Protein AF-A0A521L541-F1 (afdb_monomer_lite)

Foldseek 3Di:
DAWLADDDDDDAAAPPDQDDAQFKFWFADPNAIGIDGHHDGDDDDDDDPPDDDGHHTPGTDDPVLVVLSVVFNVVQVVVVVVVVVVCVVVVHPDDDDGGTDGSDDDD

Sequence (107 aa):
MKIRNRGEVKKMGAGDAGLQVGDRVMLEIDRDLTYGVVCREPYSLPFIPPMRIMTSILRPATEAETTVIARNERIASDGIAYCRERAEALGLPLKMVEVYSSFRRRE

pLDDT: mean 88.36, std 7.75, range [44.5, 96.12]

Secondary structure (DSSP, 8-state):
-EETTEEEE---B-TT----TT-EEEEEETTEEEEEE--S--------SS-PPPPBP-EEPPHHHHHHHHHHHHHHHHHHHHHHHHHHHTT-----------SSPP-

Radius of gyration: 16.66 Å; chains: 1; bounding box: 33×28×54 Å

Structure (mmCIF, N/CA/C/O backbone):
data_AF-A0A521L541-F1
#
_entry.id   AF-A0A521L541-F1
#
loop_
_atom_site.group_PDB
_atom_site.id
_atom_site.type_symbol
_atom_site.label_atom_id
_atom_site.label_alt_id
_atom_site.label_comp_id
_atom_site.label_asym_id
_atom_site.label_entity_id
_atom_site.label_seq_id
_atom_site.pdbx_PDB_ins_code
_atom_site.Cartn_x
_atom_site.Cartn_y
_atom_site.Cartn_z
_atom_site.occupancy
_atom_site.B_iso_or_equiv
_atom_site.auth_seq_id
_atom_site.auth_comp_id
_atom_site.auth_asym_id
_atom_site.auth_atom_id
_atom_site.pdbx_PDB_model_num
ATOM 1 N N . MET A 1 1 ? -4.942 -3.581 -9.521 1.00 89.38 1 MET A N 1
ATOM 2 C CA . MET A 1 1 ? -4.027 -3.607 -8.358 1.00 89.38 1 MET A CA 1
ATOM 3 C C . MET A 1 1 ? -4.686 -2.958 -7.150 1.00 89.38 1 MET A C 1
ATOM 5 O O . MET A 1 1 ? -5.667 -2.244 -7.332 1.00 89.38 1 MET A O 1
ATOM 9 N N . LYS A 1 2 ? -4.166 -3.185 -5.944 1.00 92.00 2 LYS A N 1
ATOM 10 C CA . LYS A 1 2 ? -4.604 -2.486 -4.725 1.00 92.00 2 LYS A CA 1
ATOM 11 C C . LYS A 1 2 ? -3.616 -1.389 -4.373 1.00 92.00 2 LYS A C 1
ATOM 13 O O . LYS A 1 2 ? -2.417 -1.642 -4.319 1.00 92.00 2 LYS A O 1
ATOM 18 N N . ILE A 1 3 ? -4.116 -0.192 -4.103 1.00 91.00 3 ILE A N 1
ATOM 19 C CA . ILE A 1 3 ? -3.288 0.916 -3.618 1.00 91.00 3 ILE A CA 1
ATOM 20 C C . ILE A 1 3 ? -2.950 0.627 -2.156 1.00 91.00 3 ILE A C 1
ATOM 22 O O . ILE A 1 3 ? -3.842 0.300 -1.379 1.00 91.00 3 ILE A O 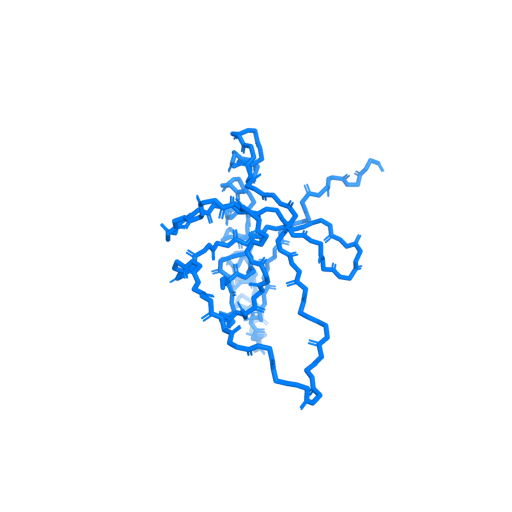1
ATOM 26 N N . ARG A 1 4 ? -1.668 0.694 -1.785 1.00 90.06 4 ARG A N 1
ATOM 27 C CA . ARG A 1 4 ? -1.178 0.412 -0.422 1.00 90.06 4 ARG A CA 1
ATOM 28 C C . ARG A 1 4 ? -1.617 -0.951 0.134 1.00 90.06 4 ARG A C 1
ATOM 30 O O . ARG A 1 4 ? -1.846 -1.087 1.331 1.00 90.06 4 ARG A O 1
ATOM 37 N N . ASN A 1 5 ? -1.825 -1.929 -0.755 1.00 89.00 5 ASN A N 1
ATOM 38 C CA . ASN A 1 5 ? -2.416 -3.238 -0.449 1.00 89.00 5 ASN A CA 1
ATOM 39 C C . ASN A 1 5 ? -3.774 -3.176 0.292 1.00 89.00 5 ASN A C 1
ATOM 41 O O . ASN A 1 5 ? -4.166 -4.100 1.005 1.00 89.00 5 ASN A O 1
ATOM 45 N N . ARG A 1 6 ? -4.511 -2.074 0.135 1.00 85.00 6 ARG A N 1
ATOM 46 C CA . ARG A 1 6 ? -5.769 -1.794 0.829 1.00 85.00 6 ARG A CA 1
ATOM 47 C C . ARG A 1 6 ? -6.863 -1.390 -0.143 1.00 85.00 6 ARG A C 1
ATOM 49 O O . ARG A 1 6 ? -6.618 -1.123 -1.320 1.00 85.00 6 ARG A O 1
ATOM 56 N N . GLY A 1 7 ? -8.084 -1.375 0.381 1.00 85.00 7 GLY A N 1
ATOM 57 C CA . GLY A 1 7 ? -9.272 -0.989 -0.363 1.00 85.00 7 GLY A CA 1
ATOM 58 C C . GLY A 1 7 ? -9.557 -1.895 -1.560 1.00 85.00 7 GLY A C 1
ATOM 59 O O . GLY A 1 7 ? -9.200 -3.079 -1.596 1.00 85.00 7 GLY A O 1
ATOM 60 N N . GLU A 1 8 ? -10.244 -1.314 -2.534 1.00 88.00 8 GLU A N 1
ATOM 61 C CA . GLU A 1 8 ? -10.701 -2.004 -3.732 1.00 88.00 8 GLU A CA 1
ATOM 62 C C . GLU A 1 8 ? -9.602 -2.138 -4.788 1.00 88.00 8 GLU A C 1
ATOM 64 O O . GLU A 1 8 ? -8.680 -1.324 -4.901 1.00 88.00 8 GLU A O 1
ATOM 69 N N . VAL A 1 9 ? -9.722 -3.181 -5.610 1.00 90.56 9 VAL A N 1
ATOM 70 C CA . VAL A 1 9 ? -8.825 -3.387 -6.745 1.00 90.56 9 VAL A CA 1
ATOM 71 C C . VAL A 1 9 ? -9.167 -2.370 -7.833 1.00 90.56 9 VAL A C 1
ATOM 73 O O . VAL A 1 9 ? -10.230 -2.442 -8.444 1.00 90.56 9 VAL A O 1
ATOM 76 N N . LYS A 1 10 ? -8.236 -1.463 -8.132 1.00 89.06 10 LYS A N 1
ATOM 77 C CA . LYS A 1 10 ? -8.369 -0.492 -9.223 1.00 89.06 10 LYS A CA 1
ATOM 78 C C . LYS A 1 10 ? -7.705 -0.994 -10.503 1.00 89.06 10 LYS A C 1
ATOM 80 O O . LYS A 1 10 ? -6.641 -1.626 -10.461 1.00 89.06 10 LYS A O 1
ATOM 85 N N . LYS A 1 11 ? -8.337 -0.711 -11.645 1.00 89.38 11 LYS A N 1
ATOM 86 C CA . LYS A 1 11 ? -7.740 -0.901 -12.974 1.00 89.38 11 LYS A CA 1
ATOM 87 C C . LYS A 1 11 ? -6.814 0.273 -13.262 1.00 89.38 11 LYS A C 1
ATOM 89 O O . LYS A 1 11 ? -7.213 1.418 -13.075 1.00 89.38 11 LYS A O 1
ATOM 94 N N . MET A 1 12 ? -5.594 -0.031 -13.677 1.00 88.69 12 MET A N 1
ATOM 95 C CA . MET A 1 12 ? -4.590 0.955 -14.055 1.00 88.69 12 MET A CA 1
ATOM 96 C C . MET A 1 12 ? -3.768 0.417 -15.217 1.00 88.69 12 MET A C 1
ATOM 98 O O . MET A 1 12 ? -3.658 -0.800 -15.380 1.00 88.69 12 MET A O 1
ATOM 102 N N . GLY A 1 13 ? -3.214 1.326 -16.014 1.00 89.25 13 GLY A N 1
ATOM 103 C CA . GLY A 1 13 ? -2.339 0.976 -17.125 1.00 89.25 13 GLY A CA 1
ATOM 104 C C . GLY A 1 13 ? -1.062 0.328 -16.612 1.00 89.25 13 GLY A C 1
ATOM 105 O O . GLY A 1 13 ? -0.400 0.886 -15.739 1.00 89.25 13 GLY A O 1
ATOM 106 N N . ALA A 1 14 ? -0.726 -0.846 -17.146 1.00 87.12 14 ALA A N 1
ATOM 107 C CA . ALA A 1 14 ? 0.505 -1.552 -16.796 1.00 87.12 14 ALA A CA 1
ATOM 108 C C . ALA A 1 14 ? 1.765 -0.915 -17.413 1.00 87.12 14 ALA A C 1
ATOM 110 O O . ALA A 1 14 ? 2.872 -1.214 -16.974 1.00 87.12 14 ALA A O 1
ATOM 111 N N . GLY A 1 15 ? 1.596 -0.025 -18.401 1.00 82.00 15 GLY A N 1
ATOM 112 C CA . GLY A 1 15 ? 2.702 0.446 -19.235 1.00 82.00 15 GLY A CA 1
ATOM 113 C C . GLY A 1 15 ? 3.353 -0.728 -19.969 1.00 82.00 15 GLY A C 1
ATOM 114 O O . GLY A 1 15 ? 2.680 -1.712 -20.273 1.00 82.00 15 GLY A O 1
ATOM 115 N N . ASP A 1 16 ? 4.663 -0.640 -20.177 1.00 75.62 16 ASP A N 1
ATOM 116 C CA . ASP A 1 16 ? 5.464 -1.690 -20.823 1.00 75.62 16 ASP A CA 1
ATOM 117 C C . ASP A 1 16 ? 6.110 -2.659 -19.813 1.00 75.62 16 ASP A C 1
ATOM 119 O O . ASP A 1 16 ? 6.986 -3.452 -20.156 1.00 75.62 16 ASP A O 1
ATOM 123 N N . ALA A 1 17 ? 5.718 -2.590 -18.536 1.00 74.62 17 ALA A N 1
ATOM 124 C CA . ALA A 1 17 ? 6.311 -3.408 -17.489 1.00 74.62 17 ALA A CA 1
ATOM 125 C C . ALA A 1 17 ? 5.725 -4.830 -17.488 1.00 74.62 17 ALA A C 1
ATOM 127 O O . ALA A 1 17 ? 4.509 -5.023 -17.400 1.00 74.62 17 ALA A O 1
ATOM 128 N N . GLY A 1 18 ? 6.602 -5.838 -17.513 1.00 83.31 18 GLY A N 1
ATOM 129 C CA . GLY A 1 18 ? 6.245 -7.235 -17.265 1.00 83.31 18 GLY A CA 1
ATOM 130 C C . GLY A 1 18 ? 5.933 -7.457 -15.787 1.00 83.31 18 GLY A C 1
ATOM 131 O O . GLY A 1 18 ? 6.806 -7.866 -15.032 1.00 83.31 18 GLY A O 1
ATOM 132 N N . LEU A 1 19 ? 4.710 -7.123 -15.373 1.00 89.94 19 LEU A N 1
ATOM 133 C CA . LEU A 1 19 ? 4.274 -7.197 -13.977 1.00 89.94 19 LEU A CA 1
ATOM 134 C C . LEU A 1 19 ? 3.661 -8.558 -13.646 1.00 89.94 19 LEU A C 1
ATOM 136 O O . LEU A 1 19 ? 2.811 -9.061 -14.383 1.00 89.94 19 LEU A O 1
ATOM 140 N N . GLN A 1 20 ? 4.010 -9.092 -12.482 1.00 92.56 20 GLN A N 1
ATOM 141 C CA . GLN A 1 20 ? 3.449 -10.317 -11.922 1.00 92.56 20 GLN A CA 1
ATOM 142 C C . GLN A 1 20 ? 2.576 -10.027 -10.698 1.00 92.56 20 GLN A C 1
ATOM 144 O O . GLN A 1 20 ? 2.653 -8.974 -10.060 1.00 92.56 20 GLN A O 1
ATOM 149 N N . VAL A 1 21 ? 1.693 -10.968 -10.360 1.00 93.56 21 VAL A N 1
ATOM 150 C CA . VAL A 1 21 ? 0.878 -10.865 -9.143 1.00 93.56 21 VAL A CA 1
ATOM 151 C C . VAL A 1 21 ? 1.787 -10.842 -7.914 1.00 93.56 21 VAL A C 1
ATOM 153 O O . VAL A 1 21 ? 2.636 -11.707 -7.746 1.00 93.56 21 VAL A O 1
ATOM 156 N N . GLY A 1 22 ? 1.568 -9.869 -7.030 1.00 92.62 22 GLY A N 1
ATOM 157 C CA . GLY A 1 22 ? 2.386 -9.643 -5.838 1.00 92.62 22 GLY A CA 1
ATOM 158 C C . GLY A 1 22 ? 3.446 -8.554 -6.004 1.00 92.62 22 GLY A C 1
ATOM 159 O O . GLY A 1 22 ? 3.929 -8.045 -4.990 1.00 92.62 22 GLY A O 1
ATOM 160 N N . ASP A 1 23 ? 3.741 -8.129 -7.236 1.00 93.44 23 ASP A N 1
ATOM 161 C CA . ASP A 1 23 ? 4.713 -7.065 -7.475 1.00 93.44 23 ASP A CA 1
ATOM 162 C C . ASP A 1 23 ? 4.288 -5.756 -6.814 1.00 93.44 23 ASP A C 1
ATOM 164 O O . ASP A 1 23 ? 3.121 -5.340 -6.852 1.00 93.44 23 ASP A O 1
ATOM 168 N N . ARG A 1 24 ? 5.276 -5.089 -6.217 1.00 94.56 24 ARG A N 1
ATOM 169 C CA . ARG A 1 24 ? 5.135 -3.746 -5.662 1.00 94.56 24 ARG A CA 1
ATOM 170 C C . ARG A 1 24 ? 5.513 -2.735 -6.729 1.00 94.56 24 ARG A C 1
ATOM 172 O O . ARG A 1 24 ? 6.581 -2.814 -7.330 1.00 94.56 24 ARG A O 1
ATOM 179 N N . VAL A 1 25 ? 4.635 -1.768 -6.948 1.00 94.75 25 VAL A N 1
ATOM 180 C CA . VAL A 1 25 ? 4.792 -0.752 -7.991 1.00 94.75 25 VAL A CA 1
ATOM 181 C C . VAL A 1 25 ? 4.602 0.643 -7.421 1.00 94.75 25 VAL A C 1
ATOM 183 O O . VAL A 1 25 ? 3.827 0.834 -6.484 1.00 94.75 25 VAL A O 1
ATOM 186 N N . MET A 1 26 ? 5.287 1.621 -8.003 1.00 94.12 26 MET A N 1
ATOM 187 C CA . MET A 1 26 ? 5.169 3.028 -7.638 1.00 94.12 26 MET A CA 1
ATOM 188 C C . MET A 1 26 ? 4.086 3.709 -8.469 1.00 94.12 26 MET A C 1
ATOM 190 O O . MET A 1 26 ? 3.994 3.504 -9.681 1.00 94.12 26 MET A O 1
ATOM 194 N N . LEU A 1 27 ? 3.273 4.525 -7.803 1.00 92.50 27 LEU A N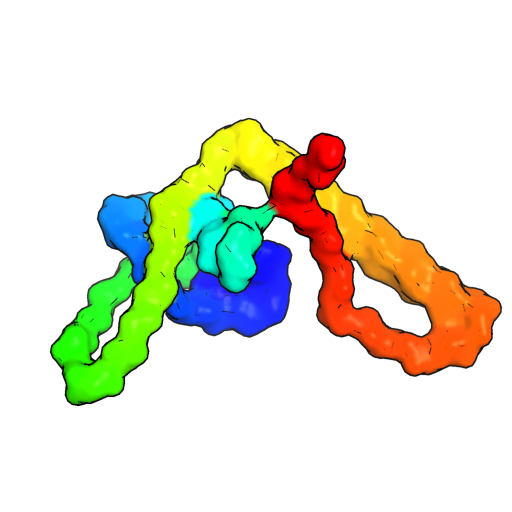 1
ATOM 195 C CA . LEU A 1 27 ? 2.103 5.207 -8.351 1.00 92.50 27 LEU A CA 1
ATOM 196 C C . LEU A 1 27 ? 2.116 6.676 -7.937 1.00 92.50 27 LEU A C 1
ATOM 198 O O . LEU A 1 27 ? 2.581 7.001 -6.847 1.00 92.50 27 LEU A O 1
ATOM 202 N N . GLU A 1 28 ? 1.517 7.538 -8.749 1.00 90.50 28 GLU A N 1
ATOM 203 C CA . GLU A 1 28 ? 1.163 8.895 -8.339 1.00 90.50 28 GLU A CA 1
ATOM 204 C C . GLU A 1 28 ? -0.357 9.002 -8.231 1.00 90.50 28 GLU A C 1
ATOM 206 O O . GLU A 1 28 ? -1.086 8.663 -9.165 1.00 90.50 28 GLU A O 1
ATOM 211 N N . ILE A 1 29 ? -0.837 9.436 -7.070 1.00 85.88 29 ILE A N 1
ATOM 212 C CA . ILE A 1 29 ? -2.257 9.682 -6.812 1.00 85.88 29 ILE A CA 1
ATOM 213 C C . ILE A 1 29 ? -2.358 11.067 -6.205 1.00 85.88 29 ILE A C 1
ATOM 215 O O . ILE A 1 29 ? -1.680 11.341 -5.224 1.00 85.88 29 ILE A O 1
ATOM 219 N N . ASP A 1 30 ? -3.175 11.936 -6.796 1.00 85.31 30 ASP A N 1
ATOM 220 C CA . ASP A 1 30 ? -3.379 13.309 -6.318 1.00 85.31 30 ASP A CA 1
ATOM 221 C C . ASP A 1 30 ? -2.063 14.091 -6.109 1.00 85.31 30 ASP A C 1
ATOM 223 O O . ASP A 1 30 ? -1.958 14.923 -5.214 1.00 85.31 30 ASP A O 1
ATOM 227 N N . ARG A 1 31 ? -1.063 13.842 -6.974 1.00 84.94 31 ARG A N 1
ATOM 228 C CA . ARG A 1 31 ? 0.313 14.389 -6.916 1.00 84.94 31 ARG A CA 1
ATOM 229 C C . ARG A 1 31 ? 1.170 13.882 -5.749 1.00 84.94 31 ARG A C 1
ATOM 231 O O . ARG A 1 31 ? 2.275 14.380 -5.543 1.00 84.94 31 ARG A O 1
ATOM 238 N N . ASP A 1 32 ? 0.702 12.870 -5.026 1.00 86.75 32 ASP A N 1
ATOM 239 C CA . ASP A 1 32 ? 1.464 12.173 -3.998 1.00 86.75 32 ASP A CA 1
ATOM 240 C C . ASP A 1 32 ? 2.002 10.836 -4.512 1.00 86.75 32 ASP A C 1
ATOM 242 O O . ASP A 1 32 ? 1.273 9.976 -5.021 1.00 86.75 32 ASP A O 1
ATOM 246 N N . LEU A 1 33 ? 3.305 10.632 -4.308 1.00 90.31 33 LEU A N 1
ATOM 247 C CA . LEU A 1 33 ? 3.952 9.355 -4.576 1.00 90.31 33 LEU A CA 1
ATOM 248 C C . LEU A 1 33 ? 3.468 8.316 -3.559 1.00 90.31 33 LEU A C 1
ATOM 250 O O . LEU A 1 33 ? 3.576 8.489 -2.342 1.00 90.31 33 LEU A O 1
ATOM 254 N N . THR A 1 34 ? 2.961 7.201 -4.062 1.00 92.00 34 THR A N 1
ATOM 255 C CA . THR A 1 34 ? 2.503 6.075 -3.257 1.00 92.00 34 THR A CA 1
ATOM 256 C C . THR A 1 34 ? 2.858 4.755 -3.933 1.00 92.00 34 THR A C 1
ATOM 258 O O . THR A 1 34 ? 3.526 4.733 -4.964 1.00 92.00 34 THR A O 1
ATOM 261 N N . TYR A 1 35 ? 2.446 3.640 -3.336 1.00 93.69 35 TYR A N 1
ATOM 262 C CA . TYR A 1 35 ? 2.695 2.315 -3.887 1.00 93.69 35 TYR A CA 1
ATOM 263 C C . TYR A 1 35 ? 1.395 1.541 -4.089 1.00 93.69 35 TYR A C 1
ATOM 265 O O . TYR A 1 35 ? 0.373 1.798 -3.442 1.00 93.69 35 TYR A O 1
ATOM 273 N N . GLY A 1 36 ? 1.446 0.568 -4.988 1.00 93.62 36 GLY A N 1
ATOM 274 C CA . GLY A 1 36 ? 0.404 -0.418 -5.213 1.00 93.62 36 GLY A CA 1
ATOM 275 C C . GLY A 1 36 ? 0.963 -1.834 -5.212 1.00 93.62 36 GLY A C 1
ATOM 276 O O . GLY A 1 36 ? 2.164 -2.043 -5.364 1.00 93.62 36 GLY A O 1
ATOM 277 N N . VAL A 1 37 ? 0.065 -2.801 -5.044 1.00 95.00 37 VAL A N 1
ATOM 278 C CA . VAL A 1 37 ? 0.358 -4.232 -5.153 1.00 95.00 37 VAL A CA 1
ATOM 279 C C . VAL A 1 37 ? -0.454 -4.818 -6.295 1.00 95.00 37 VAL A C 1
ATOM 281 O O . VAL A 1 37 ? -1.688 -4.701 -6.327 1.00 95.00 37 VAL A O 1
ATOM 284 N N . VAL A 1 38 ? 0.232 -5.438 -7.248 1.00 94.62 38 VAL A N 1
ATOM 285 C CA . VAL A 1 38 ? -0.383 -6.067 -8.416 1.00 94.62 38 VAL A CA 1
ATOM 286 C C . VAL A 1 38 ? -1.218 -7.266 -7.962 1.00 94.62 38 VAL A C 1
ATOM 288 O O . VAL A 1 38 ? -0.725 -8.184 -7.320 1.00 94.62 38 VAL A O 1
ATOM 291 N N . CYS A 1 39 ? -2.518 -7.251 -8.271 1.00 93.31 39 CYS A N 1
ATOM 292 C CA . CYS A 1 39 ? -3.455 -8.319 -7.875 1.00 93.31 39 CYS A CA 1
ATOM 293 C C . CYS A 1 39 ? -3.863 -9.226 -9.040 1.00 93.31 39 CYS A C 1
ATOM 295 O O . CYS A 1 39 ? -4.556 -10.215 -8.830 1.00 93.31 39 CYS A O 1
ATOM 297 N N . ARG A 1 40 ? -3.527 -8.825 -10.267 1.00 89.94 40 ARG A N 1
ATOM 298 C CA . ARG A 1 40 ? -3.781 -9.546 -11.513 1.00 89.94 40 ARG A CA 1
ATOM 299 C C . ARG A 1 40 ? -2.708 -9.160 -12.513 1.00 89.94 40 ARG A C 1
ATOM 301 O O . ARG A 1 40 ? -2.294 -8.001 -12.514 1.00 89.94 40 ARG A O 1
ATOM 308 N N . GLU A 1 41 ? -2.327 -10.113 -13.347 1.00 89.00 41 GLU A N 1
ATOM 309 C CA . GLU A 1 41 ? -1.392 -9.888 -14.444 1.00 89.00 41 GLU A CA 1
ATOM 310 C C . GLU A 1 41 ? -1.958 -8.877 -15.457 1.00 89.00 41 GLU A C 1
ATOM 312 O O . GLU A 1 41 ? -3.187 -8.773 -15.602 1.00 89.00 41 GLU A O 1
ATOM 317 N N . PRO A 1 42 ? -1.091 -8.107 -16.139 1.00 88.94 42 PRO A N 1
ATOM 318 C CA . PRO A 1 42 ? -1.492 -7.242 -17.238 1.00 88.94 42 PRO A CA 1
ATOM 319 C C . PRO A 1 42 ? -2.223 -8.023 -18.333 1.00 88.94 42 PRO A C 1
ATOM 321 O O . PRO A 1 42 ? -1.800 -9.099 -18.741 1.00 88.94 42 PRO A O 1
ATOM 324 N N . TYR A 1 43 ? -3.316 -7.457 -18.837 1.00 87.56 43 TYR A N 1
ATOM 325 C CA . TYR A 1 43 ? -4.055 -8.002 -19.970 1.00 87.56 43 TYR A CA 1
ATOM 326 C C . TYR A 1 43 ? -4.471 -6.870 -20.903 1.00 87.56 43 TYR A C 1
ATOM 328 O O . TYR A 1 43 ? -4.717 -5.743 -20.464 1.00 87.56 43 TYR A O 1
ATOM 336 N N . SER A 1 44 ? -4.542 -7.177 -22.196 1.00 85.62 44 SER A N 1
ATOM 337 C CA . SER A 1 44 ? -4.958 -6.209 -23.205 1.00 85.62 44 SER A CA 1
ATOM 338 C C . SER A 1 44 ? -6.474 -6.033 -23.189 1.00 85.62 44 SER A C 1
ATOM 340 O O . SER A 1 44 ? -7.231 -6.994 -23.029 1.00 85.62 44 SER A O 1
ATOM 342 N N . LEU A 1 45 ? -6.916 -4.792 -23.361 1.00 82.62 45 LEU A N 1
ATOM 343 C CA . LEU A 1 45 ? -8.318 -4.435 -23.522 1.00 82.62 45 LEU A CA 1
ATOM 344 C C . LEU A 1 45 ? -8.477 -3.659 -24.830 1.00 82.62 45 LEU A C 1
ATOM 346 O O . LEU A 1 45 ? -7.657 -2.779 -25.103 1.00 82.62 45 LEU A O 1
ATOM 350 N N . PRO A 1 46 ? -9.523 -3.939 -25.627 1.00 82.69 46 PRO A N 1
ATOM 351 C CA . PRO A 1 46 ? -9.795 -3.152 -26.816 1.00 82.69 46 PRO A CA 1
ATOM 352 C C . PRO A 1 46 ? -10.097 -1.706 -26.414 1.00 82.69 46 PRO A C 1
ATOM 354 O O . PRO A 1 46 ? -10.855 -1.442 -25.476 1.00 82.69 46 PRO A O 1
ATOM 357 N N . PHE A 1 47 ? -9.503 -0.762 -27.136 1.00 78.00 47 PHE A N 1
ATOM 358 C CA . PHE A 1 47 ? -9.798 0.650 -26.955 1.00 78.00 47 PHE A CA 1
ATOM 359 C C . PHE A 1 47 ? -11.147 0.973 -27.606 1.00 78.00 47 PHE A C 1
ATOM 361 O O . PHE A 1 47 ? -11.266 0.976 -28.829 1.00 78.00 47 PHE A O 1
ATOM 368 N N . ILE A 1 48 ? -12.165 1.227 -26.781 1.00 78.62 48 ILE A N 1
ATOM 369 C CA . ILE A 1 48 ? -13.518 1.580 -27.229 1.00 78.62 48 ILE A CA 1
ATOM 370 C C . ILE A 1 48 ? -13.879 2.958 -26.650 1.00 78.62 48 ILE A C 1
ATOM 372 O O . ILE A 1 48 ? -14.127 3.063 -25.445 1.00 78.62 48 ILE A O 1
ATOM 376 N N . PRO A 1 49 ? -13.880 4.031 -27.462 1.00 79.94 49 PRO A N 1
ATOM 377 C CA . PRO A 1 49 ? -14.327 5.356 -27.038 1.00 79.94 49 PRO A CA 1
ATOM 378 C C . PRO A 1 49 ? -15.833 5.406 -26.712 1.00 79.94 49 PRO A C 1
ATOM 380 O O . PRO A 1 49 ? -16.607 4.703 -27.362 1.00 79.94 49 PRO A O 1
ATOM 383 N N . PRO A 1 50 ? -16.275 6.279 -25.782 1.00 75.19 50 PRO A N 1
ATOM 384 C CA . PRO A 1 50 ? -15.474 7.218 -24.992 1.00 75.19 50 PRO A CA 1
ATOM 385 C C . PRO A 1 50 ? -14.951 6.579 -23.691 1.00 75.19 50 PRO A C 1
ATOM 387 O O . PRO A 1 50 ? -15.712 6.311 -22.764 1.00 75.19 50 PRO A O 1
ATOM 390 N N . MET A 1 51 ? -13.633 6.377 -23.588 1.00 69.50 51 MET A N 1
ATOM 391 C CA . MET A 1 51 ? -12.987 5.847 -22.382 1.00 69.50 51 MET A CA 1
ATOM 392 C C . MET A 1 51 ? -12.240 6.967 -21.653 1.00 69.50 51 MET A C 1
ATOM 394 O O . MET A 1 51 ? -11.455 7.696 -22.257 1.00 69.50 51 MET A O 1
ATOM 398 N N . ARG A 1 52 ? -12.478 7.112 -20.343 1.00 71.94 52 ARG A N 1
ATOM 399 C CA . ARG A 1 52 ? -11.717 8.040 -19.492 1.00 71.94 52 ARG A CA 1
ATOM 400 C C . ARG A 1 52 ? -10.243 7.626 -19.500 1.00 71.94 52 ARG A C 1
ATOM 402 O O . ARG A 1 52 ? -9.959 6.433 -19.417 1.00 71.94 52 ARG A O 1
ATOM 409 N N . ILE A 1 53 ? -9.327 8.597 -19.571 1.00 77.62 53 ILE A N 1
ATOM 410 C CA . ILE A 1 53 ? -7.880 8.339 -19.503 1.00 77.62 53 ILE A CA 1
ATOM 411 C C . ILE A 1 53 ? -7.597 7.525 -18.238 1.00 77.62 53 ILE A C 1
ATOM 413 O O . ILE A 1 53 ? -7.878 7.969 -17.123 1.00 77.62 53 ILE A O 1
ATOM 417 N N . MET A 1 54 ? -7.091 6.310 -18.429 1.00 81.44 54 MET A N 1
ATOM 418 C CA . MET A 1 54 ? -6.740 5.415 -17.338 1.00 81.44 54 MET A CA 1
ATOM 419 C C . MET A 1 54 ? -5.392 5.844 -16.764 1.00 81.44 54 MET A C 1
ATOM 421 O O . MET A 1 54 ? -4.418 5.973 -17.501 1.00 81.44 54 MET A O 1
ATOM 425 N N . THR A 1 55 ? -5.322 6.047 -15.449 1.00 86.81 55 THR A N 1
ATOM 426 C CA . THR A 1 55 ? -4.049 6.302 -14.768 1.00 86.81 55 THR A CA 1
ATOM 427 C C . THR A 1 55 ? -3.137 5.086 -14.917 1.00 86.81 55 THR A C 1
ATOM 429 O O . THR A 1 55 ? -3.579 3.946 -14.738 1.00 86.81 55 THR A O 1
ATOM 432 N N . SER A 1 56 ? -1.865 5.323 -15.222 1.00 89.31 56 SER A N 1
ATOM 433 C CA . SER A 1 56 ? -0.860 4.273 -15.401 1.00 89.31 56 SER A CA 1
ATOM 434 C C . SER A 1 56 ? 0.046 4.136 -14.184 1.00 89.31 56 SER A C 1
ATOM 436 O O . SER A 1 56 ? 0.218 5.066 -13.397 1.00 89.31 56 SER A O 1
ATOM 438 N N . ILE A 1 57 ? 0.608 2.944 -14.025 1.00 91.94 57 ILE A N 1
ATOM 439 C CA . ILE A 1 57 ? 1.700 2.673 -13.093 1.00 91.94 57 ILE A CA 1
ATOM 440 C C . ILE A 1 57 ? 2.928 3.477 -13.538 1.00 91.94 57 ILE A C 1
ATOM 442 O O . ILE A 1 57 ? 3.181 3.582 -14.736 1.00 91.94 57 ILE A O 1
ATOM 446 N N . LEU A 1 58 ? 3.690 4.037 -12.591 1.00 92.06 58 LEU A N 1
ATOM 447 C CA . LEU A 1 58 ? 4.915 4.769 -12.929 1.00 92.06 58 LEU A CA 1
ATOM 448 C C . LEU A 1 58 ? 6.043 3.803 -13.290 1.00 92.06 58 LEU A C 1
ATOM 450 O O . LEU A 1 58 ? 6.692 3.962 -14.317 1.00 92.06 58 LEU A O 1
ATOM 454 N N . ARG A 1 59 ? 6.303 2.832 -12.404 1.00 93.12 59 ARG A N 1
ATOM 455 C CA . ARG A 1 59 ? 7.350 1.808 -12.549 1.00 93.12 59 ARG A CA 1
ATOM 456 C C . ARG A 1 59 ? 7.264 0.750 -11.441 1.00 93.12 59 ARG A C 1
ATOM 458 O O . ARG A 1 59 ? 6.631 1.008 -10.412 1.00 93.12 59 ARG A O 1
ATOM 465 N N . PRO A 1 60 ? 7.943 -0.400 -11.592 1.00 93.44 60 PRO A N 1
ATOM 466 C CA . PRO A 1 60 ? 8.240 -1.291 -10.474 1.00 93.44 60 PRO A CA 1
ATOM 467 C C . PRO A 1 60 ? 8.953 -0.558 -9.326 1.00 93.44 60 PRO A C 1
ATOM 469 O O . PRO A 1 60 ? 9.719 0.391 -9.545 1.00 93.44 60 PRO A O 1
ATOM 472 N N . ALA A 1 61 ? 8.672 -0.979 -8.093 1.00 93.50 61 ALA A N 1
ATOM 473 C CA . ALA A 1 61 ? 9.388 -0.497 -6.920 1.00 93.50 61 ALA A CA 1
ATOM 474 C C . ALA A 1 61 ? 10.819 -1.052 -6.921 1.00 93.50 61 ALA A C 1
ATOM 476 O O . ALA A 1 61 ? 11.047 -2.222 -7.219 1.00 93.50 61 ALA A O 1
ATOM 477 N N . THR A 1 62 ? 11.784 -0.213 -6.562 1.00 94.44 62 THR A N 1
ATOM 478 C CA . THR A 1 62 ? 13.167 -0.646 -6.323 1.00 94.44 62 THR A CA 1
ATOM 479 C C . THR A 1 62 ? 13.265 -1.449 -5.020 1.00 94.44 62 THR A C 1
ATOM 481 O O . THR A 1 62 ? 12.344 -1.448 -4.198 1.00 94.44 62 THR A O 1
ATOM 484 N N . GLU A 1 63 ? 14.395 -2.113 -4.775 1.00 93.62 63 GLU A N 1
ATOM 485 C CA . GLU A 1 63 ? 14.627 -2.833 -3.512 1.00 93.62 63 GLU A CA 1
ATOM 486 C C . GLU A 1 63 ? 14.596 -1.903 -2.286 1.00 93.62 63 GLU A C 1
ATOM 488 O O . GLU A 1 63 ? 13.993 -2.224 -1.254 1.00 93.62 63 GLU A O 1
ATOM 493 N N . ALA A 1 64 ? 15.181 -0.707 -2.415 1.00 92.94 64 ALA A N 1
ATOM 494 C CA . ALA A 1 64 ? 15.157 0.310 -1.368 1.00 92.94 64 ALA A CA 1
ATOM 495 C C . ALA A 1 64 ? 13.718 0.752 -1.057 1.00 92.94 64 ALA A C 1
ATOM 497 O O . ALA A 1 64 ? 13.302 0.785 0.103 1.00 92.94 64 ALA A O 1
ATOM 498 N N . GLU A 1 65 ? 12.918 1.018 -2.092 1.00 93.94 65 GLU A N 1
ATOM 499 C CA . GLU A 1 65 ? 11.502 1.362 -1.935 1.00 93.94 65 GLU A CA 1
ATOM 500 C C . GLU A 1 65 ? 10.695 0.204 -1.353 1.00 93.94 65 GLU A C 1
ATOM 502 O O . GLU A 1 65 ? 9.856 0.427 -0.488 1.00 93.94 65 GLU A O 1
ATOM 507 N N . THR A 1 66 ? 10.979 -1.036 -1.749 1.00 93.19 66 THR A N 1
ATOM 508 C CA . THR A 1 66 ? 10.329 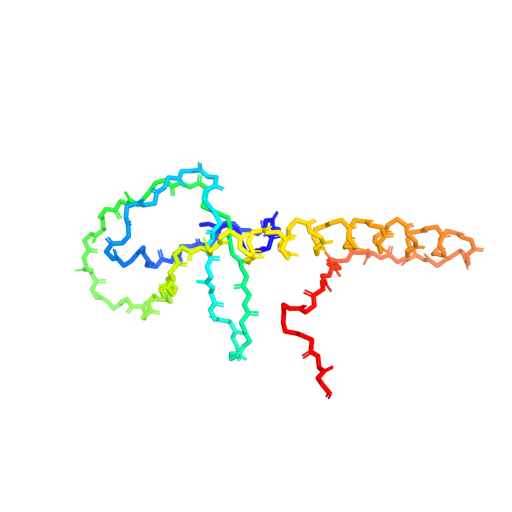-2.233 -1.197 1.00 93.19 66 THR A CA 1
ATOM 509 C C . THR A 1 66 ? 10.559 -2.352 0.309 1.00 93.19 66 THR A C 1
ATOM 511 O O . THR A 1 66 ? 9.627 -2.655 1.059 1.00 93.19 66 THR A O 1
ATOM 514 N N . THR A 1 67 ? 11.764 -2.025 0.774 1.00 93.69 67 THR A N 1
ATOM 515 C CA . THR A 1 67 ? 12.087 -1.977 2.206 1.00 93.69 67 THR A CA 1
ATOM 516 C C . THR A 1 67 ? 11.286 -0.887 2.927 1.00 93.69 67 THR A C 1
ATOM 518 O O . THR A 1 67 ? 10.730 -1.125 4.005 1.00 93.69 67 THR A O 1
ATOM 521 N N . VAL A 1 68 ? 11.156 0.297 2.318 1.00 93.12 68 VAL A N 1
ATOM 522 C CA . VAL A 1 68 ? 10.322 1.392 2.847 1.00 93.12 68 VAL A CA 1
ATOM 523 C C . VAL A 1 68 ? 8.846 0.990 2.897 1.00 93.12 68 VAL A C 1
ATOM 525 O O . VAL A 1 68 ? 8.184 1.239 3.904 1.00 93.12 68 VAL A O 1
ATOM 528 N N . ILE A 1 69 ? 8.334 0.321 1.860 1.00 93.69 69 ILE A N 1
ATOM 529 C CA . ILE A 1 69 ? 6.959 -0.197 1.811 1.00 93.69 69 ILE A CA 1
ATOM 530 C C . ILE A 1 69 ? 6.714 -1.148 2.982 1.00 93.69 69 ILE A C 1
ATOM 532 O O . ILE A 1 69 ? 5.768 -0.939 3.738 1.00 93.69 69 ILE A O 1
ATOM 536 N N . ALA A 1 70 ? 7.588 -2.139 3.181 1.00 92.75 70 ALA A N 1
ATOM 537 C CA . ALA A 1 70 ? 7.449 -3.111 4.263 1.00 92.75 70 ALA A CA 1
ATOM 538 C C . ALA A 1 70 ? 7.451 -2.437 5.647 1.00 92.75 70 ALA A C 1
ATOM 540 O O . ALA A 1 70 ? 6.637 -2.767 6.513 1.00 92.75 70 ALA A O 1
ATOM 541 N N . ARG A 1 71 ? 8.326 -1.445 5.856 1.00 92.94 71 ARG A N 1
ATOM 542 C CA . ARG A 1 71 ? 8.333 -0.634 7.082 1.00 92.94 71 ARG A CA 1
ATOM 543 C C . ARG A 1 71 ? 7.022 0.140 7.259 1.00 92.94 71 ARG A C 1
ATOM 545 O O . ARG A 1 71 ? 6.475 0.165 8.358 1.00 92.94 71 ARG A O 1
ATOM 552 N N . ASN A 1 72 ? 6.516 0.763 6.200 1.00 91.94 72 ASN A N 1
ATOM 553 C CA . ASN A 1 72 ? 5.288 1.556 6.246 1.00 91.94 72 ASN A CA 1
ATOM 554 C C . ASN A 1 72 ? 4.046 0.690 6.503 1.00 91.94 72 ASN A C 1
ATOM 556 O O . ASN A 1 72 ? 3.143 1.127 7.216 1.00 91.94 72 ASN A O 1
ATOM 560 N N . GLU A 1 73 ? 4.005 -0.533 5.967 1.00 91.19 73 GLU A N 1
ATOM 561 C CA . GLU A 1 73 ? 2.957 -1.519 6.261 1.00 91.19 73 GLU A CA 1
ATOM 562 C C . GLU A 1 73 ? 2.944 -1.890 7.751 1.00 91.19 73 GLU A C 1
ATOM 564 O O . GLU A 1 73 ? 1.873 -1.881 8.361 1.00 91.19 73 GLU A O 1
ATOM 569 N N . ARG A 1 74 ? 4.121 -2.116 8.358 1.00 92.81 74 ARG A N 1
ATOM 570 C CA . ARG A 1 74 ? 4.251 -2.381 9.804 1.00 92.81 74 ARG A CA 1
ATOM 571 C C . ARG A 1 74 ? 3.754 -1.209 10.647 1.00 92.81 74 ARG A C 1
ATOM 573 O O . ARG A 1 74 ? 2.836 -1.388 11.437 1.00 92.81 74 ARG A O 1
ATOM 580 N N . ILE A 1 75 ? 4.259 0.003 10.395 1.00 92.81 75 ILE A N 1
ATOM 581 C CA . ILE A 1 75 ? 3.839 1.218 11.123 1.00 92.81 75 ILE A CA 1
ATOM 582 C C . ILE A 1 75 ? 2.327 1.422 11.033 1.00 92.81 75 ILE A C 1
ATOM 584 O O . ILE A 1 75 ? 1.681 1.804 12.004 1.00 92.81 75 ILE A O 1
ATOM 588 N N . ALA A 1 76 ? 1.746 1.177 9.862 1.00 91.69 76 ALA A N 1
ATOM 589 C CA . ALA A 1 76 ? 0.317 1.329 9.682 1.00 91.69 76 ALA A CA 1
ATOM 590 C C . ALA A 1 76 ? -0.494 0.251 10.423 1.00 91.69 76 ALA A C 1
ATOM 592 O O . ALA A 1 76 ? -1.573 0.559 10.924 1.00 91.69 76 ALA A O 1
ATOM 593 N N . SER A 1 77 ? 0.012 -0.983 10.518 1.00 91.44 77 SER A N 1
ATOM 594 C CA . SER A 1 77 ? -0.581 -2.036 11.354 1.00 91.44 77 SER A CA 1
ATOM 595 C C . SER A 1 77 ? -0.546 -1.653 12.836 1.00 91.44 77 SER A C 1
ATOM 597 O O . SER A 1 77 ? -1.577 -1.702 13.508 1.00 91.44 77 SER A O 1
ATOM 599 N N . ASP A 1 78 ? 0.608 -1.192 13.317 1.00 94.25 78 ASP A N 1
ATOM 600 C CA . ASP A 1 78 ? 0.795 -0.767 14.707 1.00 94.25 78 ASP A CA 1
ATOM 601 C C . ASP A 1 78 ? -0.101 0.435 15.041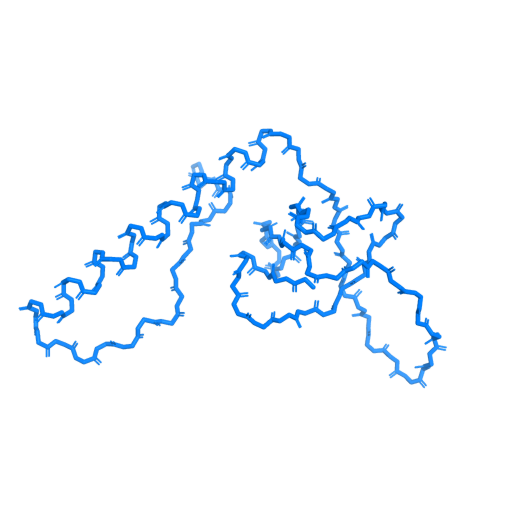 1.00 94.25 78 ASP A C 1
ATOM 603 O O . ASP A 1 78 ? -0.746 0.473 16.087 1.00 94.25 78 ASP A O 1
ATOM 607 N N . GLY A 1 79 ? -0.222 1.387 14.111 1.00 93.38 79 GLY A N 1
ATOM 608 C CA . GLY A 1 79 ? -1.116 2.535 14.245 1.00 93.38 79 GLY A CA 1
ATOM 609 C C . GLY A 1 79 ? -2.592 2.141 14.342 1.00 93.38 79 GLY A C 1
ATOM 610 O O . GLY A 1 79 ? -3.320 2.715 15.148 1.00 93.38 79 GLY A O 1
ATOM 611 N N . ILE A 1 80 ? -3.044 1.135 13.580 1.00 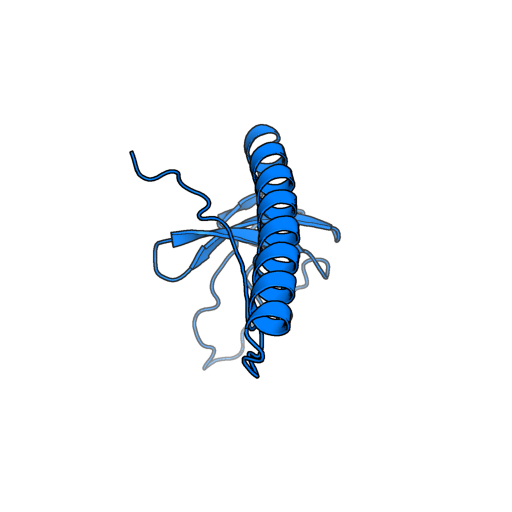92.06 80 ILE A N 1
ATOM 612 C CA . ILE A 1 80 ? -4.416 0.608 13.704 1.00 92.06 80 ILE A CA 1
ATOM 613 C C . ILE A 1 80 ? -4.637 0.008 15.092 1.00 92.06 80 ILE A C 1
ATOM 615 O O . ILE A 1 80 ? -5.658 0.303 15.716 1.00 92.06 80 ILE A O 1
ATOM 619 N N . ALA A 1 81 ? -3.701 -0.820 15.565 1.00 93.25 81 ALA A N 1
ATOM 620 C CA . ALA A 1 81 ? -3.796 -1.455 16.876 1.00 93.25 81 ALA A CA 1
ATOM 621 C C . ALA A 1 81 ? -3.855 -0.404 17.995 1.00 93.25 81 ALA A C 1
ATOM 623 O O . ALA A 1 81 ? -4.774 -0.428 18.812 1.00 93.25 81 ALA A O 1
ATOM 624 N N . TYR A 1 82 ? -2.954 0.579 17.950 1.00 94.44 82 TYR A N 1
ATOM 625 C CA . TYR A 1 82 ? -2.908 1.676 18.911 1.00 94.44 82 TYR A CA 1
ATOM 626 C C . TYR A 1 82 ? -4.203 2.497 18.926 1.00 94.44 82 TYR A C 1
ATOM 628 O O . TYR A 1 82 ? -4.777 2.750 19.984 1.00 94.44 82 TYR A O 1
ATOM 636 N N . CYS A 1 83 ? -4.701 2.911 17.756 1.00 92.69 83 CYS A N 1
ATOM 637 C CA . CYS A 1 83 ? -5.938 3.688 17.680 1.00 92.69 83 CYS A CA 1
ATOM 638 C C . CYS A 1 83 ? -7.147 2.901 18.198 1.00 92.69 83 CYS A C 1
ATOM 640 O O . CYS A 1 83 ? -8.010 3.490 18.847 1.00 92.69 83 CYS A O 1
ATOM 642 N N . ARG A 1 84 ? -7.205 1.587 17.943 1.00 92.25 84 ARG A N 1
ATOM 643 C CA . ARG A 1 84 ? -8.269 0.720 18.462 1.00 92.25 84 ARG A CA 1
ATOM 644 C C . ARG A 1 84 ? -8.220 0.631 19.986 1.00 92.25 84 ARG A C 1
ATOM 646 O O . ARG A 1 84 ? -9.234 0.896 20.621 1.00 92.25 84 ARG A O 1
ATOM 653 N N . GLU A 1 85 ? -7.053 0.344 20.558 1.00 95.19 85 GLU A N 1
ATOM 654 C CA . GLU A 1 85 ? -6.866 0.268 22.014 1.00 95.19 85 GLU A CA 1
ATOM 655 C C . GLU A 1 85 ? -7.298 1.573 22.701 1.00 95.19 85 GLU A C 1
ATOM 657 O O . GLU A 1 85 ? -8.024 1.566 23.695 1.00 95.19 85 GLU A O 1
ATOM 662 N N . ARG A 1 86 ? -6.916 2.723 22.132 1.00 95.19 86 ARG A N 1
ATOM 663 C CA . ARG A 1 86 ? -7.298 4.036 22.669 1.00 95.19 86 ARG A CA 1
ATOM 664 C C . ARG A 1 86 ? -8.789 4.325 22.530 1.00 95.19 86 ARG A C 1
ATOM 666 O O . ARG A 1 86 ? -9.365 4.903 23.447 1.00 95.19 86 ARG A O 1
ATOM 673 N N . ALA A 1 87 ? -9.411 3.939 21.418 1.00 94.88 87 ALA A N 1
ATOM 674 C CA . ALA A 1 87 ? -10.850 4.101 21.226 1.00 94.88 87 ALA A CA 1
ATOM 675 C C . ALA A 1 87 ? -11.644 3.289 22.258 1.00 94.88 87 ALA A C 1
ATOM 677 O O . ALA A 1 87 ? -12.571 3.820 22.868 1.00 94.88 87 ALA A O 1
ATOM 678 N N . GLU A 1 88 ? -11.233 2.041 22.497 1.00 94.62 88 GLU A N 1
ATOM 679 C CA . GLU A 1 88 ? -11.832 1.152 23.497 1.00 94.62 88 GLU A CA 1
ATOM 680 C C . GLU A 1 88 ? -11.666 1.711 24.916 1.00 94.62 88 GLU A C 1
ATOM 682 O O . GLU A 1 88 ? -12.650 1.830 25.645 1.00 94.62 88 GLU A O 1
ATOM 687 N N . ALA A 1 89 ? -10.457 2.150 25.282 1.00 95.94 89 ALA A N 1
ATOM 688 C CA . ALA A 1 89 ? -10.176 2.727 26.598 1.00 95.94 89 ALA A CA 1
ATOM 689 C C . ALA A 1 89 ? -10.974 4.013 26.889 1.00 95.94 89 ALA A C 1
ATOM 691 O O . ALA A 1 89 ? -11.275 4.307 28.044 1.00 95.94 89 ALA A O 1
ATOM 692 N N . LEU A 1 90 ? -11.313 4.783 25.851 1.00 96.12 90 LEU A N 1
ATOM 693 C CA . LEU A 1 90 ? -12.089 6.022 25.963 1.00 96.12 90 LEU A CA 1
ATOM 694 C C . LEU A 1 90 ? -13.599 5.814 25.763 1.00 96.12 90 LEU A C 1
ATOM 696 O O . LEU A 1 90 ? -14.354 6.783 25.837 1.00 96.12 90 LEU A O 1
ATOM 700 N N . GLY A 1 91 ? -14.052 4.586 25.482 1.00 94.81 91 GLY A N 1
ATOM 701 C CA . GLY A 1 91 ? -15.458 4.297 25.183 1.00 94.81 91 GLY A CA 1
ATOM 702 C C . GLY A 1 91 ? -15.976 5.010 23.928 1.00 94.81 91 GLY A C 1
ATOM 703 O O . GLY A 1 91 ? -17.170 5.290 23.824 1.00 94.81 91 GLY A O 1
ATOM 704 N N . LEU A 1 92 ? -15.090 5.343 22.982 1.00 94.19 92 LEU A N 1
ATOM 705 C CA . LEU A 1 92 ? -15.447 6.075 21.770 1.00 94.19 92 LEU A CA 1
ATOM 706 C C . LEU A 1 92 ? -15.842 5.097 20.654 1.00 94.19 92 LEU A C 1
ATOM 708 O O . LEU A 1 92 ? -15.012 4.284 20.236 1.00 94.19 92 LEU A O 1
ATOM 712 N N . PRO A 1 93 ? -17.065 5.190 20.097 1.00 88.50 93 PRO A N 1
ATOM 713 C CA . PRO A 1 93 ? -17.490 4.351 18.983 1.00 88.50 93 PRO A CA 1
ATOM 714 C C . PRO A 1 93 ? -16.856 4.846 17.673 1.00 88.50 93 PRO A C 1
ATOM 716 O O . PRO A 1 93 ? -17.487 5.529 16.865 1.00 88.50 93 PRO A O 1
ATOM 719 N N . LEU A 1 94 ? -15.578 4.524 17.465 1.00 87.88 94 LEU A N 1
ATOM 720 C CA . LEU A 1 94 ? -14.824 4.904 16.271 1.00 87.88 94 LEU A CA 1
ATOM 721 C C . LEU A 1 94 ? -14.770 3.760 15.257 1.00 87.88 94 LEU A C 1
ATOM 723 O O . LEU A 1 94 ? -14.437 2.620 15.578 1.00 87.88 94 LEU A O 1
ATOM 727 N N . LYS A 1 95 ? -15.025 4.090 13.988 1.00 88.19 95 LYS A N 1
ATOM 728 C CA . LYS A 1 95 ? -14.763 3.203 12.853 1.00 88.19 95 LYS A CA 1
ATOM 729 C C . LYS A 1 95 ? -13.429 3.585 12.219 1.00 88.19 95 LYS A C 1
ATOM 731 O O . LYS A 1 95 ? -13.328 4.618 11.563 1.00 88.19 95 LYS A O 1
ATOM 736 N N . MET A 1 96 ? -12.420 2.732 12.372 1.00 84.69 96 MET A N 1
ATOM 737 C CA . MET A 1 96 ? -11.144 2.898 11.672 1.00 84.69 96 MET A CA 1
ATOM 738 C C . MET A 1 96 ? -11.347 2.670 10.170 1.00 84.69 96 MET A C 1
ATOM 740 O O . MET A 1 96 ? -11.701 1.567 9.755 1.00 84.69 96 MET A O 1
ATOM 744 N N . VAL A 1 97 ? -11.147 3.715 9.363 1.00 88.06 97 VAL A N 1
ATOM 745 C CA . VAL A 1 97 ? -11.312 3.654 7.900 1.00 88.06 97 VAL A CA 1
ATOM 746 C C . VAL A 1 97 ? -10.005 3.241 7.226 1.00 88.06 97 VAL A C 1
ATOM 748 O O . VAL A 1 97 ? -9.957 2.221 6.545 1.00 88.06 97 VAL A O 1
ATOM 751 N N . GLU A 1 98 ? -8.931 4.004 7.439 1.00 86.31 98 GLU A N 1
ATOM 752 C CA . GLU A 1 98 ? -7.604 3.710 6.900 1.00 86.31 98 GLU A CA 1
ATOM 753 C C . GLU A 1 98 ? -6.523 4.354 7.779 1.00 86.31 98 GLU A C 1
ATOM 755 O O . GLU A 1 98 ? -6.705 5.452 8.297 1.00 86.31 98 GLU A O 1
ATOM 760 N N . VAL A 1 99 ? -5.381 3.681 7.926 1.00 89.19 99 VAL A N 1
ATOM 761 C CA . VAL A 1 99 ? -4.158 4.246 8.514 1.00 89.19 99 VAL A CA 1
ATOM 762 C C . VAL A 1 99 ? -3.033 3.976 7.538 1.00 89.19 99 VAL A C 1
ATOM 764 O O . VAL A 1 99 ? -2.836 2.830 7.151 1.00 89.19 99 VAL A O 1
ATOM 767 N N . TYR A 1 100 ? -2.275 4.984 7.129 1.00 89.38 100 TYR A N 1
ATOM 768 C CA . TYR A 1 100 ? -1.121 4.803 6.252 1.00 89.38 100 TYR A CA 1
ATOM 769 C C . TYR A 1 100 ? -0.013 5.788 6.613 1.00 89.38 100 TYR A C 1
ATOM 771 O O . TYR A 1 100 ? -0.263 6.845 7.183 1.00 89.38 100 TYR A O 1
ATOM 779 N N . SER A 1 101 ? 1.221 5.429 6.265 1.00 87.06 101 SER A N 1
ATOM 780 C CA . SER A 1 101 ? 2.368 6.331 6.36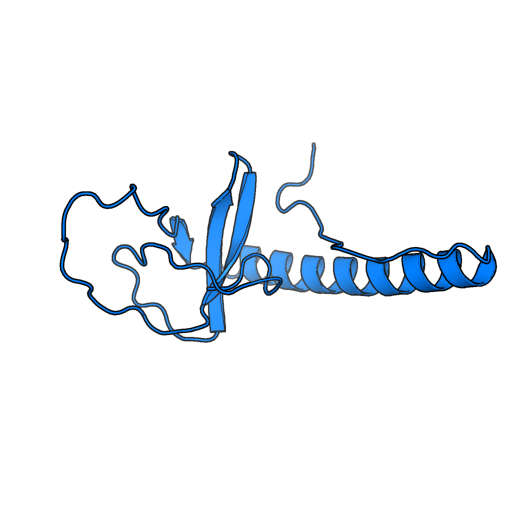2 1.00 87.06 101 SER A CA 1
ATOM 781 C C . SER A 1 101 ? 2.603 7.014 5.015 1.00 87.06 101 SER A C 1
ATOM 783 O O . SER A 1 101 ? 2.422 6.387 3.965 1.00 87.06 101 SER A O 1
ATOM 785 N N . SER A 1 102 ? 2.990 8.292 5.030 1.00 85.69 102 SER A N 1
ATOM 786 C CA . SER A 1 102 ? 3.403 8.990 3.812 1.00 85.69 102 SER A CA 1
ATOM 787 C C . SER A 1 102 ? 4.659 8.333 3.241 1.00 85.69 102 SER A C 1
ATOM 789 O O . SER A 1 102 ? 5.570 7.956 3.978 1.00 85.69 102 SER A O 1
ATOM 791 N N . PHE A 1 103 ? 4.715 8.174 1.916 1.00 84.62 103 PHE A N 1
ATOM 792 C CA . PHE A 1 103 ? 5.869 7.528 1.293 1.00 84.62 103 PHE A CA 1
ATOM 793 C C . PHE A 1 103 ? 7.110 8.424 1.334 1.00 84.62 103 PHE A C 1
ATOM 795 O O . PHE A 1 103 ? 8.206 7.961 1.637 1.00 84.62 103 PHE A O 1
ATOM 802 N N . ARG A 1 104 ? 6.928 9.725 1.084 1.00 81.00 104 ARG A N 1
ATOM 803 C CA . ARG A 1 104 ? 7.966 10.731 1.315 1.00 81.00 104 ARG A CA 1
ATOM 804 C C . ARG A 1 104 ? 7.946 11.169 2.776 1.00 81.00 104 ARG A C 1
ATOM 806 O O . ARG A 1 104 ? 6.879 11.404 3.354 1.00 81.00 104 ARG A O 1
ATOM 813 N N . ARG A 1 105 ? 9.134 11.295 3.365 1.00 66.06 105 ARG A N 1
ATOM 814 C CA . ARG A 1 105 ? 9.313 12.003 4.632 1.00 66.06 105 ARG A CA 1
ATOM 815 C C . ARG A 1 105 ? 9.193 13.498 4.324 1.00 66.06 105 ARG A C 1
ATOM 817 O O . ARG A 1 105 ? 9.774 13.949 3.344 1.00 66.06 105 ARG A O 1
ATOM 824 N N . ARG A 1 106 ? 8.400 14.237 5.102 1.00 61.72 106 ARG A N 1
ATOM 825 C CA . ARG A 1 106 ? 8.486 15.702 5.094 1.00 61.72 106 ARG A CA 1
ATOM 826 C C . ARG A 1 106 ? 9.840 16.046 5.718 1.00 61.72 106 ARG A C 1
ATOM 828 O O . ARG A 1 106 ? 10.089 15.604 6.841 1.00 61.72 106 ARG A O 1
ATOM 835 N N . GLU A 1 107 ? 10.713 16.678 4.942 1.00 44.50 107 GLU A N 1
ATOM 836 C CA . GLU A 1 107 ? 11.930 17.329 5.446 1.00 44.50 107 GLU A CA 1
ATOM 837 C C . GLU A 1 107 ? 11.566 18.598 6.219 1.00 44.50 107 GLU A C 1
ATOM 839 O O . GLU A 1 107 ? 10.544 19.232 5.858 1.00 44.50 107 GLU A O 1
#